Protein AF-G4CTZ4-F1 (afdb_monomer_lite)

Organism: NCBI:txid1030841

Foldseek 3Di:
DDDDLDCPVVVVVCVVCVVVDDPPDDDDDDDDDDPDPVVVQVVSQVRPPPDHCDVLLVVLVDPLNVVLQVVQVVVVVPDDLGAGECSDPCPCVPPPVDDPLRYQYPLNLLQLLCLPVVVPLVCNVDDSVVSCVVCVVVPSPPDDSVSSRVSSVLLSVLVVCVVVVVDPCVCVVVSSVVD

Structure (mmCIF, N/CA/C/O backbone):
data_AF-G4CTZ4-F1
#
_entry.id   AF-G4CTZ4-F1
#
loop_
_atom_site.group_PDB
_atom_site.id
_atom_site.type_symbol
_atom_site.label_atom_id
_atom_site.label_alt_id
_atom_site.label_comp_id
_atom_site.label_asym_id
_atom_site.label_entity_id
_atom_site.label_seq_id
_atom_site.pdbx_PDB_ins_code
_atom_site.Cartn_x
_atom_site.Cartn_y
_atom_site.Cartn_z
_atom_site.occupancy
_atom_site.B_iso_or_equiv
_atom_site.auth_seq_id
_atom_site.auth_comp_id
_atom_site.auth_asym_id
_atom_site.auth_atom_id
_atom_site.pdbx_PDB_model_num
ATOM 1 N N . ASP A 1 1 ? 0.014 11.185 18.336 1.00 48.50 1 ASP A N 1
ATOM 2 C CA . ASP A 1 1 ? -1.257 10.549 17.931 1.00 48.50 1 ASP A CA 1
ATOM 3 C C . ASP A 1 1 ? -1.607 9.393 18.850 1.00 48.50 1 ASP A C 1
ATOM 5 O O . ASP A 1 1 ? -0.735 8.592 19.164 1.00 48.50 1 ASP A O 1
ATOM 9 N N . PHE A 1 2 ? -2.858 9.322 19.307 1.00 57.50 2 PHE A N 1
ATOM 10 C CA . PHE A 1 2 ? -3.388 8.197 20.084 1.00 57.50 2 PHE A CA 1
ATOM 11 C C . PHE A 1 2 ? -4.080 7.197 19.146 1.00 57.50 2 PHE A C 1
ATOM 13 O O . PHE A 1 2 ? -4.634 7.584 18.118 1.00 57.50 2 PHE A O 1
ATOM 20 N N . GLN A 1 3 ? -4.052 5.906 19.481 1.00 57.38 3 GLN A N 1
ATOM 21 C CA . GLN A 1 3 ? -4.723 4.861 18.703 1.00 57.38 3 GLN A CA 1
ATOM 22 C C . GLN A 1 3 ? -5.776 4.156 19.558 1.00 57.38 3 GLN A C 1
ATOM 24 O O . GLN A 1 3 ? -5.472 3.637 20.631 1.00 57.38 3 GLN A O 1
ATOM 29 N N . ILE A 1 4 ? -7.015 4.109 19.062 1.00 63.94 4 ILE A N 1
ATOM 30 C CA . ILE A 1 4 ? -8.071 3.272 19.640 1.00 63.94 4 ILE A CA 1
ATOM 31 C C . ILE A 1 4 ? -7.885 1.865 19.080 1.00 63.94 4 ILE A C 1
ATOM 33 O O . ILE A 1 4 ? -8.202 1.590 17.927 1.00 63.94 4 ILE A O 1
ATOM 37 N N . VAL A 1 5 ? -7.329 0.985 19.903 1.00 60.00 5 VAL A N 1
ATOM 38 C CA . VAL A 1 5 ? -6.946 -0.374 19.503 1.00 60.00 5 VAL A CA 1
ATOM 39 C C . VAL A 1 5 ? -8.139 -1.330 19.475 1.00 60.00 5 VAL A C 1
ATOM 41 O O . VAL A 1 5 ? -8.201 -2.211 18.624 1.00 60.00 5 VAL A O 1
ATOM 44 N N . ASN A 1 6 ? -9.079 -1.164 20.402 1.00 67.56 6 ASN A N 1
ATOM 45 C CA . ASN A 1 6 ? -10.317 -1.929 20.489 1.00 67.56 6 ASN A CA 1
ATOM 46 C C . ASN A 1 6 ? -11.408 -0.999 21.046 1.00 67.56 6 ASN A C 1
ATOM 48 O O . ASN A 1 6 ? -11.125 -0.155 21.895 1.00 67.56 6 ASN A O 1
ATOM 52 N N . GLY A 1 7 ? -12.634 -1.129 20.539 1.00 72.31 7 GLY A N 1
ATOM 53 C CA . GLY A 1 7 ? -13.785 -0.344 20.979 1.00 72.31 7 GLY A CA 1
ATOM 54 C C . GLY A 1 7 ? -14.252 0.727 19.999 1.00 72.31 7 GLY A C 1
ATOM 55 O O . GLY A 1 7 ? -15.176 1.449 20.337 1.00 72.31 7 GLY A O 1
ATOM 56 N N . CYS A 1 8 ? -13.689 0.832 18.789 1.00 75.75 8 CYS A N 1
ATOM 57 C CA . CYS A 1 8 ? -14.132 1.831 17.805 1.00 75.75 8 CYS A CA 1
ATOM 58 C C . CYS A 1 8 ? -15.608 1.626 17.395 1.00 75.75 8 CYS A C 1
ATOM 60 O O . CYS A 1 8 ? -16.392 2.572 17.411 1.00 75.75 8 CYS A O 1
ATOM 62 N N . GLN A 1 9 ? -16.021 0.376 17.145 1.00 73.06 9 GLN A N 1
ATOM 63 C CA . GLN A 1 9 ? -17.424 0.031 16.873 1.00 73.06 9 GLN A CA 1
ATOM 64 C C . GLN A 1 9 ? -18.330 0.305 18.083 1.00 73.06 9 GLN A C 1
ATOM 66 O O . GLN A 1 9 ? -19.366 0.951 17.945 1.00 73.06 9 GLN A O 1
ATOM 71 N N . SER A 1 10 ? -17.924 -0.132 19.280 1.00 82.12 10 SER A N 1
ATOM 72 C CA . SER A 1 10 ? -18.692 0.102 20.508 1.00 82.12 10 SER A CA 1
ATOM 73 C C . SER A 1 10 ? -18.829 1.595 20.813 1.00 82.12 10 SER A C 1
ATOM 75 O O . SER A 1 10 ? -19.923 2.056 21.114 1.00 82.12 10 SER A O 1
ATOM 77 N N . ALA A 1 11 ? -17.752 2.371 20.673 1.00 83.81 11 ALA A N 1
ATOM 78 C CA . ALA A 1 11 ? -17.752 3.819 20.854 1.00 83.81 11 ALA A CA 1
ATOM 79 C C . ALA A 1 11 ? -18.670 4.516 19.843 1.00 83.81 11 ALA A C 1
ATOM 81 O O . ALA A 1 11 ? -19.407 5.421 20.222 1.00 83.81 11 ALA A O 1
ATOM 82 N N . HIS A 1 12 ? -18.682 4.062 18.586 1.00 83.00 12 HIS A N 1
ATOM 83 C CA . HIS A 1 12 ? -19.603 4.572 17.573 1.00 83.00 12 HIS A CA 1
ATOM 84 C C . HIS A 1 12 ? -21.072 4.325 17.957 1.00 83.00 12 HIS A C 1
ATOM 86 O O . HIS A 1 12 ? -21.890 5.243 17.894 1.00 83.00 12 HIS A O 1
ATOM 92 N N . ILE A 1 13 ? -21.406 3.113 18.416 1.00 84.81 13 ILE A N 1
ATOM 93 C CA . ILE A 1 13 ? -22.758 2.771 18.889 1.00 84.81 13 ILE A CA 1
ATOM 94 C C . ILE A 1 13 ? -23.134 3.601 20.124 1.00 84.81 13 ILE A C 1
ATOM 96 O O . ILE A 1 13 ? -24.234 4.151 20.164 1.00 84.81 13 ILE A O 1
ATOM 100 N N . PHE A 1 14 ? -22.239 3.729 21.109 1.00 86.44 14 PHE A N 1
ATOM 101 C CA . PHE A 1 14 ? -22.484 4.543 22.302 1.00 86.44 14 PHE A CA 1
ATOM 102 C C . PHE A 1 14 ? -22.732 6.005 21.941 1.00 86.44 14 PHE A C 1
ATOM 104 O O . PHE A 1 14 ? -23.692 6.599 22.419 1.00 86.44 14 PHE A O 1
ATOM 111 N N . PHE A 1 15 ? -21.923 6.570 21.045 1.00 87.06 15 PHE A N 1
ATOM 112 C CA . PHE A 1 15 ? -22.098 7.944 20.593 1.00 87.06 15 PHE A CA 1
ATOM 113 C C . PHE A 1 15 ? -23.444 8.154 19.889 1.00 87.06 15 PHE A C 1
ATOM 115 O O . PHE A 1 15 ? -24.138 9.128 20.171 1.00 87.06 15 PHE A O 1
ATOM 122 N N . LYS A 1 16 ? -23.848 7.218 19.019 1.00 90.69 16 LYS A N 1
ATOM 123 C CA . LYS A 1 16 ? -25.128 7.284 18.296 1.00 90.69 16 LYS A CA 1
ATOM 124 C C . LYS A 1 16 ? -26.346 7.214 19.225 1.00 90.69 16 LYS A C 1
ATOM 126 O O . LYS A 1 16 ? -27.390 7.755 18.886 1.00 90.69 16 LYS A O 1
ATOM 131 N N . ASN A 1 17 ? -26.214 6.558 20.376 1.00 90.19 17 ASN A N 1
ATOM 132 C CA . ASN A 1 17 ? -27.300 6.350 21.336 1.00 90.19 17 ASN A CA 1
ATOM 133 C C . ASN A 1 17 ? -27.139 7.185 22.614 1.00 90.19 17 ASN A C 1
ATOM 135 O O . ASN A 1 17 ? -27.829 6.927 23.594 1.00 90.19 17 ASN A O 1
ATOM 139 N N . LYS A 1 18 ? -26.246 8.182 22.624 1.00 87.69 18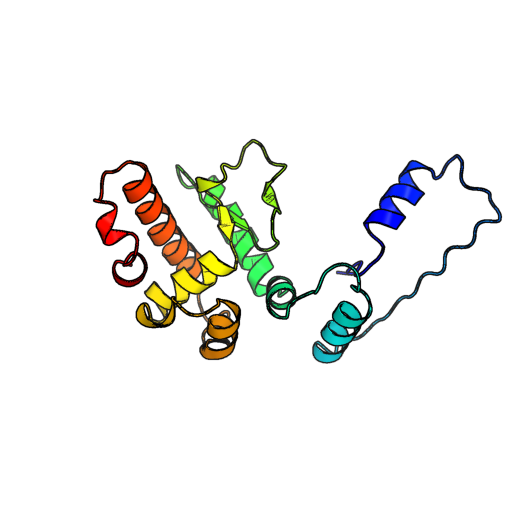 LYS A N 1
ATOM 140 C CA . LYS A 1 18 ? -25.893 8.961 23.823 1.00 87.69 18 LYS A CA 1
ATOM 141 C C . LYS A 1 18 ? -27.098 9.549 24.569 1.00 87.69 18 LYS A C 1
ATOM 143 O O . LYS A 1 18 ? -27.052 9.648 25.787 1.00 87.69 18 LYS A O 1
ATOM 148 N N . ASP A 1 19 ? -28.168 9.881 23.846 1.00 91.25 19 ASP A N 1
ATOM 149 C CA . ASP A 1 19 ? -29.359 10.538 24.392 1.00 91.25 19 ASP A CA 1
ATOM 150 C C . ASP A 1 19 ? -30.334 9.554 25.069 1.00 91.25 19 ASP A C 1
ATOM 152 O O . ASP A 1 19 ? -31.219 9.974 25.808 1.00 91.25 19 ASP A O 1
ATOM 156 N N . ILE A 1 20 ? -30.172 8.245 24.839 1.00 92.31 20 ILE A N 1
ATOM 157 C CA . ILE A 1 20 ? -31.003 7.180 25.434 1.00 92.31 20 ILE A CA 1
ATOM 158 C C . ILE A 1 20 ? -30.225 6.292 26.417 1.00 92.31 20 ILE A C 1
ATOM 160 O O . ILE A 1 20 ? -30.780 5.346 26.977 1.00 92.31 20 ILE A O 1
ATOM 164 N N . ILE A 1 21 ? -28.934 6.565 26.625 1.00 87.50 21 ILE A N 1
ATOM 165 C CA . ILE A 1 21 ? -28.112 5.843 27.597 1.00 87.50 21 ILE A CA 1
ATOM 166 C C . ILE A 1 21 ? -28.498 6.293 29.007 1.00 87.50 21 ILE A C 1
ATOM 168 O O . ILE A 1 21 ? -28.528 7.480 29.318 1.00 87.50 21 ILE A O 1
ATOM 172 N N . ASN A 1 22 ? -28.762 5.322 29.881 1.00 89.50 22 ASN A N 1
ATOM 173 C CA . ASN A 1 22 ? -29.053 5.574 31.289 1.00 89.50 22 ASN A CA 1
ATOM 174 C C . ASN A 1 22 ? -27.847 6.248 31.969 1.00 89.50 22 ASN A C 1
ATOM 176 O O . ASN A 1 22 ? -26.718 5.775 31.822 1.00 89.50 22 ASN A O 1
ATOM 180 N N . SER A 1 23 ? -28.092 7.296 32.758 1.00 85.44 23 SER A N 1
ATOM 181 C CA . SER A 1 23 ? -27.072 8.041 33.505 1.00 85.44 23 SER A CA 1
ATOM 182 C C . SER A 1 23 ? -26.257 7.186 34.484 1.00 85.44 23 SER A C 1
ATOM 184 O O . SER A 1 23 ? -25.124 7.539 34.790 1.00 85.44 23 SER A O 1
ATOM 186 N N . ASN A 1 24 ? -26.779 6.037 34.923 1.00 89.19 24 ASN A N 1
ATOM 187 C CA . ASN A 1 24 ? -26.063 5.085 35.781 1.00 89.19 24 ASN A CA 1
ATOM 188 C C . ASN A 1 24 ? -25.186 4.082 35.004 1.00 89.19 24 ASN A C 1
ATOM 190 O O . ASN A 1 24 ? -24.643 3.144 35.592 1.00 89.19 24 ASN A O 1
ATOM 194 N N . THR A 1 25 ? -25.053 4.232 33.684 1.00 86.81 25 THR A N 1
ATOM 195 C CA . THR A 1 25 ? -24.208 3.357 32.861 1.00 86.81 25 THR A CA 1
AT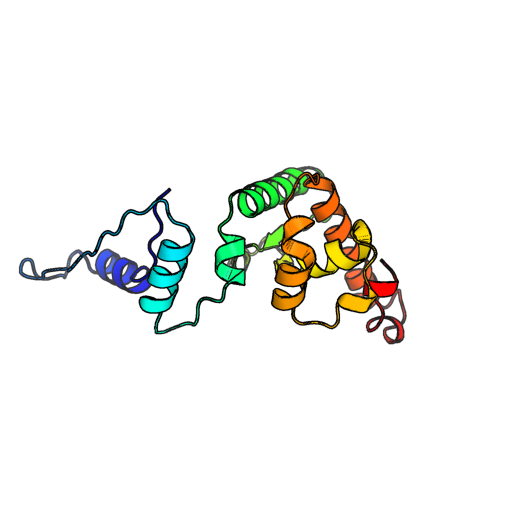OM 196 C C . THR A 1 25 ? -22.737 3.719 33.042 1.00 86.81 25 THR A C 1
ATOM 198 O O . THR A 1 25 ? -22.323 4.831 32.726 1.00 86.81 25 THR A O 1
ATOM 201 N N . ASN A 1 26 ? -21.923 2.758 33.483 1.00 86.50 26 ASN A N 1
ATOM 202 C CA . ASN A 1 26 ? -20.480 2.936 33.636 1.00 86.50 26 ASN A CA 1
ATOM 203 C C . ASN A 1 26 ? -19.722 2.295 32.469 1.00 86.50 26 ASN A C 1
ATOM 205 O O . ASN A 1 26 ? -19.968 1.140 32.117 1.00 86.50 26 ASN A O 1
ATOM 209 N N . ILE A 1 27 ? -18.763 3.027 31.899 1.00 83.06 27 ILE A N 1
ATOM 210 C CA . ILE A 1 27 ? -17.872 2.532 30.843 1.00 83.06 27 ILE A CA 1
ATOM 211 C C . ILE A 1 27 ? -16.474 2.361 31.429 1.00 83.06 27 ILE A C 1
ATOM 213 O O . ILE A 1 27 ? -15.886 3.304 31.954 1.00 83.06 27 ILE A O 1
ATOM 217 N N . ILE A 1 28 ? -15.915 1.159 31.304 1.00 85.12 28 ILE A N 1
ATOM 218 C CA . ILE A 1 28 ? -14.530 0.897 31.696 1.00 85.12 28 ILE A CA 1
ATOM 219 C C . ILE A 1 28 ? -13.620 1.289 30.533 1.00 85.12 28 ILE A C 1
ATOM 221 O O . ILE A 1 28 ? -13.605 0.629 29.493 1.00 85.12 28 ILE A O 1
ATOM 225 N N . VAL A 1 29 ? -12.835 2.349 30.724 1.00 84.31 29 VAL A N 1
ATOM 226 C CA . VAL A 1 29 ? -11.815 2.785 29.765 1.00 84.31 29 VAL A CA 1
ATOM 227 C C . VAL A 1 29 ? -10.441 2.365 30.275 1.00 84.31 29 VAL A C 1
ATOM 229 O O . VAL A 1 29 ? -10.043 2.721 31.382 1.00 84.31 29 VAL A O 1
ATOM 232 N N . LYS A 1 30 ? -9.697 1.609 29.460 1.00 83.12 30 LYS A N 1
ATOM 233 C CA . LYS A 1 30 ? -8.316 1.214 29.757 1.00 83.12 30 LYS A CA 1
ATOM 234 C C . LYS A 1 30 ? -7.356 2.001 28.874 1.00 83.12 30 LYS A C 1
ATOM 236 O O . LYS A 1 30 ? -7.305 1.768 27.669 1.00 83.12 30 LYS A O 1
ATOM 241 N N . ILE A 1 31 ? -6.588 2.902 29.479 1.00 83.38 31 ILE A N 1
ATOM 242 C CA . ILE A 1 31 ? -5.550 3.681 28.795 1.00 83.38 31 ILE A CA 1
ATOM 243 C C . ILE A 1 31 ? -4.203 3.026 29.081 1.00 83.38 31 ILE A C 1
ATOM 245 O O . ILE A 1 31 ? -3.891 2.712 30.229 1.00 83.38 31 ILE A O 1
ATOM 249 N N . ILE A 1 32 ? -3.423 2.780 28.032 1.00 81.19 32 ILE A N 1
ATOM 250 C CA . ILE A 1 32 ? -2.079 2.221 28.150 1.00 81.19 32 ILE A CA 1
ATOM 251 C C . ILE A 1 32 ? -1.134 3.119 27.364 1.00 81.19 32 ILE A C 1
ATOM 253 O O . ILE A 1 32 ? -1.283 3.263 26.152 1.00 81.19 32 ILE A O 1
ATOM 257 N N . GLU A 1 33 ? -0.158 3.697 28.054 1.00 82.31 33 GLU A N 1
ATOM 258 C CA . GLU A 1 33 ? 0.911 4.483 27.452 1.00 82.31 33 GLU A CA 1
ATOM 259 C C . GLU A 1 33 ? 2.205 3.670 27.457 1.00 82.31 33 GLU A C 1
ATOM 261 O O . GLU A 1 33 ? 2.601 3.084 28.467 1.00 82.31 33 GLU A O 1
ATOM 266 N N . THR A 1 34 ? 2.873 3.600 26.310 1.00 79.62 34 THR A N 1
ATOM 267 C CA . THR A 1 34 ? 4.206 3.012 26.226 1.00 79.62 34 THR A CA 1
ATOM 268 C C . THR A 1 34 ? 4.955 3.543 25.014 1.00 79.62 34 THR A C 1
ATOM 270 O O . THR A 1 34 ? 4.367 3.806 23.969 1.00 79.62 34 THR A O 1
ATOM 273 N N . THR A 1 35 ? 6.275 3.642 25.140 1.00 76.38 35 THR A N 1
ATOM 274 C CA . THR A 1 35 ? 7.195 3.971 24.044 1.00 76.38 35 THR A CA 1
ATOM 275 C C . THR A 1 35 ? 7.834 2.724 23.421 1.00 76.38 35 THR A C 1
ATOM 277 O O . THR A 1 35 ? 8.539 2.818 22.419 1.00 76.38 35 THR A O 1
ATOM 280 N N . LYS A 1 36 ? 7.604 1.530 23.992 1.00 77.19 36 LYS A N 1
ATOM 281 C CA . LYS A 1 36 ? 8.204 0.272 23.519 1.00 77.19 36 LYS A CA 1
ATOM 282 C C . LYS A 1 36 ? 7.330 -0.378 22.447 1.00 77.19 36 LYS A C 1
ATOM 284 O O . LYS A 1 36 ? 6.312 -0.989 22.770 1.00 77.19 36 LYS A O 1
ATOM 289 N N . GLN A 1 37 ? 7.785 -0.358 21.193 1.00 64.75 37 GLN A N 1
ATOM 290 C CA . GLN A 1 37 ? 7.054 -0.933 20.051 1.00 64.75 37 GLN A CA 1
ATOM 291 C C . GLN A 1 37 ? 6.663 -2.407 20.251 1.00 64.75 37 GLN A C 1
ATOM 293 O O . GLN A 1 37 ? 5.554 -2.822 19.924 1.00 64.75 37 GLN A O 1
ATOM 298 N N . SER A 1 38 ? 7.544 -3.208 20.851 1.00 71.69 38 SER A N 1
ATOM 299 C CA . SER A 1 38 ? 7.260 -4.619 21.131 1.00 71.69 38 SER A CA 1
ATOM 300 C C . SER A 1 38 ? 6.104 -4.812 22.120 1.00 71.69 38 SER A C 1
ATOM 302 O O . SER A 1 38 ? 5.351 -5.780 22.000 1.00 71.69 38 SER A O 1
ATOM 304 N N . LEU A 1 39 ? 5.929 -3.896 23.079 1.00 77.12 39 LEU A N 1
ATOM 305 C CA . LEU A 1 39 ? 4.818 -3.924 24.029 1.00 77.12 39 LEU A CA 1
ATOM 306 C C . LEU A 1 39 ? 3.514 -3.464 23.369 1.00 77.12 39 LEU A C 1
ATOM 308 O O . LEU A 1 39 ? 2.488 -4.108 23.575 1.00 77.12 39 LEU A O 1
ATOM 312 N N . ILE A 1 40 ? 3.570 -2.427 22.524 1.00 72.69 40 ILE A N 1
ATOM 313 C CA . ILE A 1 40 ? 2.436 -1.977 21.697 1.00 72.69 40 ILE A CA 1
ATOM 314 C C . ILE A 1 40 ? 1.885 -3.155 20.889 1.00 72.69 40 ILE A C 1
ATOM 316 O O . ILE A 1 40 ? 0.696 -3.465 20.975 1.00 72.69 40 ILE A O 1
ATOM 320 N N . ASN A 1 41 ? 2.762 -3.883 20.190 1.00 67.81 41 ASN A N 1
ATOM 321 C CA . ASN A 1 41 ? 2.360 -5.026 19.375 1.00 67.81 41 ASN A CA 1
ATOM 322 C C . ASN A 1 41 ? 1.694 -6.131 20.210 1.00 67.81 41 ASN A C 1
ATOM 324 O O . ASN A 1 41 ? 0.672 -6.686 19.804 1.00 67.81 41 ASN A O 1
ATOM 328 N N . LYS A 1 42 ? 2.224 -6.423 21.406 1.00 75.94 42 LYS A N 1
ATOM 329 C CA . LYS A 1 42 ? 1.622 -7.400 22.329 1.00 75.94 42 LYS A CA 1
ATOM 330 C C . LYS A 1 42 ? 0.242 -6.964 22.811 1.00 75.94 42 LYS A C 1
ATOM 332 O O . LYS A 1 42 ? -0.666 -7.788 22.832 1.00 75.94 42 LYS A O 1
ATOM 337 N N . ILE A 1 43 ? 0.075 -5.693 23.180 1.00 78.81 43 ILE A N 1
ATOM 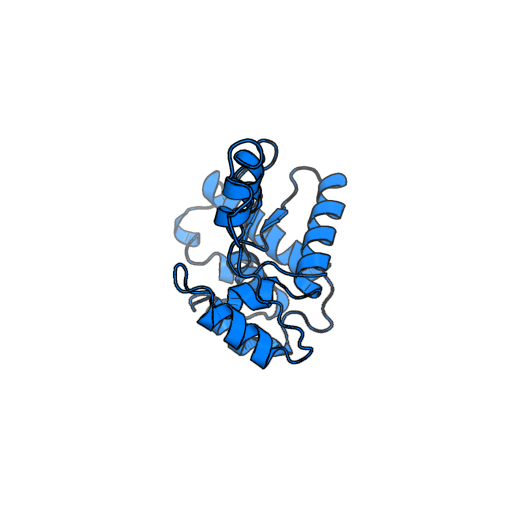338 C CA . ILE A 1 43 ? -1.209 -5.150 23.641 1.00 78.81 43 ILE A CA 1
ATOM 339 C C . ILE A 1 43 ? -2.246 -5.251 22.528 1.00 78.81 43 ILE A C 1
ATOM 341 O O . ILE A 1 43 ? -3.332 -5.775 22.760 1.00 78.81 43 ILE A O 1
ATOM 345 N N . ILE A 1 44 ? -1.910 -4.800 21.320 1.00 70.06 44 ILE A N 1
ATOM 346 C CA . ILE A 1 44 ? -2.819 -4.839 20.174 1.00 70.06 44 ILE A CA 1
ATOM 347 C C . ILE A 1 44 ? -3.213 -6.283 19.834 1.00 70.06 44 ILE A C 1
ATOM 349 O O . ILE A 1 44 ? -4.405 -6.555 19.708 1.00 70.06 44 ILE A O 1
ATOM 353 N N . LYS A 1 45 ? -2.263 -7.229 19.786 1.00 69.12 45 LYS A N 1
ATOM 354 C CA . LYS A 1 45 ? -2.571 -8.658 19.578 1.00 69.12 45 LYS A CA 1
ATOM 355 C C . LYS A 1 45 ? -3.449 -9.241 20.692 1.00 69.12 45 LYS A C 1
ATOM 357 O O . LYS A 1 45 ? -4.390 -9.972 20.409 1.00 69.12 45 LYS A O 1
ATOM 362 N N . ALA A 1 46 ? -3.172 -8.911 21.955 1.00 73.19 46 ALA A N 1
ATOM 363 C CA . ALA A 1 46 ? -3.929 -9.425 23.099 1.00 73.19 46 ALA A CA 1
ATOM 364 C C . ALA A 1 46 ? -5.355 -8.852 23.186 1.00 73.19 46 ALA A C 1
ATOM 366 O O . ALA A 1 46 ? -6.254 -9.504 23.722 1.00 73.19 46 ALA A O 1
ATOM 367 N N . THR A 1 47 ? -5.561 -7.630 22.689 1.00 74.50 47 THR A N 1
ATOM 368 C CA . THR A 1 47 ? -6.841 -6.917 22.786 1.00 74.50 47 THR A CA 1
ATOM 369 C C . THR A 1 47 ? -7.722 -7.096 21.554 1.00 74.50 47 THR A C 1
ATOM 371 O O . THR A 1 47 ? -8.938 -7.137 21.713 1.00 74.50 47 THR A O 1
ATOM 374 N N . ASN A 1 48 ? -7.169 -7.289 20.354 1.00 66.38 48 ASN A N 1
ATOM 375 C CA . ASN A 1 48 ? -7.934 -7.593 19.140 1.00 66.38 48 ASN A CA 1
ATOM 376 C C . ASN A 1 48 ? -8.200 -9.098 18.993 1.00 66.38 48 ASN A C 1
ATOM 378 O O . ASN A 1 48 ? -7.683 -9.761 18.101 1.00 66.38 48 ASN A O 1
ATOM 382 N N . LYS A 1 49 ? -9.040 -9.659 19.874 1.00 54.94 49 LYS A N 1
ATOM 383 C CA . LYS A 1 49 ? -9.429 -11.080 19.794 1.00 54.94 49 LYS A CA 1
ATOM 384 C C . LYS A 1 49 ? -10.325 -11.416 18.594 1.00 54.94 49 LYS A C 1
ATOM 386 O O . LYS A 1 49 ? -10.353 -12.567 18.181 1.00 54.94 49 LYS A O 1
ATOM 391 N N . GLN A 1 50 ? -11.074 -10.446 18.062 1.00 60.22 50 GLN A N 1
ATOM 392 C CA . GLN A 1 50 ? -12.032 -10.681 16.970 1.00 60.22 50 GLN A CA 1
ATOM 393 C C . GLN A 1 50 ? -11.371 -10.743 15.589 1.00 60.22 50 GLN A C 1
ATOM 395 O O . GLN A 1 50 ? -11.867 -11.444 14.716 1.00 60.22 50 GLN A O 1
ATOM 400 N N . THR A 1 51 ? -10.261 -10.028 15.385 1.00 56.38 51 THR A N 1
ATOM 401 C CA . THR A 1 51 ? -9.518 -10.044 14.118 1.00 56.38 51 THR A CA 1
ATOM 402 C C . THR A 1 51 ? -8.031 -10.102 14.429 1.00 56.38 51 THR A C 1
ATOM 404 O O . THR A 1 51 ? -7.512 -9.220 15.110 1.00 56.38 51 THR A O 1
ATOM 407 N N . LEU A 1 52 ? -7.344 -11.139 13.946 1.00 60.69 52 LEU A N 1
ATOM 408 C CA . LEU A 1 52 ? -5.900 -11.272 14.111 1.00 60.69 52 LEU A CA 1
ATOM 409 C C . LEU A 1 52 ? -5.204 -10.054 13.482 1.00 60.69 52 LEU A C 1
ATOM 411 O O . LEU A 1 52 ? -5.282 -9.851 12.273 1.00 60.69 52 LEU A O 1
ATOM 415 N N . VAL A 1 53 ? -4.510 -9.256 14.296 1.00 62.16 53 VAL A N 1
ATOM 416 C CA . VAL A 1 53 ? -3.663 -8.169 13.790 1.00 62.16 53 VAL A CA 1
ATOM 417 C C . VAL A 1 53 ? -2.285 -8.745 13.502 1.00 62.16 53 VAL A C 1
ATOM 419 O O . VAL A 1 53 ? -1.544 -9.124 14.416 1.00 62.16 53 VAL A O 1
ATOM 422 N N . THR A 1 54 ? -1.968 -8.860 12.220 1.00 67.75 54 THR A N 1
ATOM 423 C CA . THR A 1 54 ? -0.707 -9.429 11.750 1.00 67.75 54 THR A CA 1
ATOM 424 C C . THR A 1 54 ? 0.429 -8.404 11.892 1.00 67.75 54 THR A C 1
ATOM 426 O O . THR A 1 54 ? 0.168 -7.202 11.964 1.00 67.75 54 THR A O 1
ATOM 429 N N . ASP A 1 55 ? 1.694 -8.837 11.970 1.00 68.25 55 ASP A N 1
ATOM 430 C CA . ASP A 1 55 ? 2.837 -7.914 12.146 1.00 68.25 55 ASP A CA 1
ATOM 431 C C . ASP A 1 55 ? 2.944 -6.894 10.996 1.00 68.25 55 ASP A C 1
ATOM 433 O O . ASP A 1 55 ? 3.377 -5.759 11.186 1.00 68.25 55 ASP A O 1
ATOM 437 N N . GLU A 1 56 ? 2.443 -7.256 9.820 1.00 70.69 56 GLU A N 1
ATOM 438 C CA . GLU A 1 56 ? 2.334 -6.398 8.645 1.00 70.69 56 GLU A CA 1
ATOM 439 C C . GLU A 1 56 ? 1.320 -5.265 8.836 1.00 70.69 56 GLU A C 1
ATOM 441 O O . GLU A 1 56 ? 1.538 -4.149 8.364 1.00 70.69 56 GLU A O 1
ATOM 446 N N . ALA A 1 57 ? 0.221 -5.519 9.553 1.00 67.88 57 ALA A N 1
ATOM 447 C CA . ALA A 1 57 ? -0.743 -4.477 9.882 1.00 67.88 57 ALA A CA 1
ATOM 448 C C . ALA A 1 57 ? -0.119 -3.419 10.807 1.00 67.88 57 ALA A C 1
ATOM 450 O O . ALA A 1 57 ? -0.441 -2.240 10.675 1.00 67.88 57 ALA A O 1
ATOM 451 N N . PHE A 1 58 ? 0.818 -3.801 11.682 1.00 70.81 58 PHE A N 1
ATOM 452 C CA . PHE A 1 58 ? 1.588 -2.838 12.477 1.00 70.81 58 PHE A CA 1
ATOM 453 C C . PHE A 1 58 ? 2.612 -2.076 11.657 1.00 70.81 58 PHE A C 1
ATOM 455 O O . PHE A 1 58 ? 2.778 -0.883 11.887 1.00 70.81 58 PHE A O 1
ATOM 462 N N . GLU A 1 59 ? 3.276 -2.736 10.705 1.00 76.19 59 GLU A N 1
ATOM 463 C CA . GLU A 1 59 ? 4.203 -2.059 9.799 1.00 76.19 59 GLU A CA 1
ATOM 464 C C . GLU A 1 59 ? 3.492 -0.902 9.101 1.00 76.19 59 GLU A C 1
ATOM 466 O O . GLU A 1 59 ? 3.978 0.223 9.133 1.00 76.19 59 GLU A O 1
ATOM 471 N N . SER A 1 60 ? 2.265 -1.132 8.619 1.00 76.94 60 SER A N 1
ATOM 472 C CA . SER A 1 60 ? 1.441 -0.086 8.010 1.00 76.94 60 SER A CA 1
ATOM 473 C C . SER A 1 60 ? 1.224 1.141 8.905 1.00 76.94 60 SER A C 1
ATOM 475 O O . SER A 1 60 ? 0.896 2.203 8.392 1.00 76.94 60 SER A O 1
ATOM 477 N N . LEU A 1 61 ? 1.388 1.043 10.229 1.00 75.69 61 LEU A N 1
ATOM 478 C CA . LEU A 1 61 ? 1.224 2.157 11.168 1.00 75.69 61 LEU A CA 1
ATOM 479 C C . LEU A 1 61 ? 2.475 3.032 11.308 1.00 75.69 61 LEU A C 1
ATOM 481 O O . LEU A 1 61 ? 2.393 4.063 11.974 1.00 75.69 61 LEU A O 1
ATOM 485 N N . SER A 1 62 ? 3.605 2.652 10.709 1.00 83.00 62 SER A N 1
ATOM 486 C CA . SER A 1 62 ? 4.840 3.429 10.783 1.00 83.00 62 SER A CA 1
ATOM 487 C C . SER A 1 62 ? 4.707 4.788 10.081 1.00 83.00 62 SER A C 1
ATOM 489 O O . SER A 1 62 ? 3.940 4.950 9.125 1.00 83.00 62 SER A O 1
ATOM 491 N N . ASN A 1 63 ? 5.484 5.777 10.545 1.00 85.75 63 ASN A N 1
ATOM 492 C CA . ASN A 1 63 ? 5.511 7.118 9.945 1.00 85.75 63 ASN A CA 1
ATOM 493 C C . ASN A 1 63 ? 5.857 7.057 8.455 1.00 85.75 63 ASN A C 1
ATOM 495 O O . ASN A 1 63 ? 5.231 7.747 7.661 1.00 85.75 63 ASN A O 1
ATOM 499 N N . PHE A 1 64 ? 6.771 6.162 8.068 1.00 90.25 64 PHE A N 1
ATOM 500 C CA . PHE A 1 64 ? 7.156 5.974 6.674 1.00 90.25 64 PHE A CA 1
ATOM 501 C C . PHE A 1 64 ? 5.942 5.724 5.773 1.00 90.25 64 PHE A C 1
ATOM 503 O O . PHE A 1 64 ? 5.812 6.337 4.718 1.00 90.25 64 PHE A O 1
ATOM 510 N N . HIS A 1 65 ? 5.032 4.834 6.176 1.00 91.25 65 HIS A N 1
ATOM 511 C CA . HIS A 1 65 ? 3.879 4.511 5.346 1.00 91.25 65 HIS A CA 1
ATOM 512 C C . HIS A 1 65 ? 2.848 5.635 5.286 1.00 91.25 65 HIS A C 1
ATOM 514 O O . HIS A 1 65 ? 2.200 5.780 4.252 1.00 91.25 65 HIS A O 1
ATOM 520 N N . ARG A 1 66 ? 2.697 6.420 6.360 1.00 90.88 66 ARG A N 1
ATOM 521 C CA . ARG A 1 66 ? 1.871 7.635 6.344 1.00 90.88 66 ARG A CA 1
ATOM 522 C C . ARG A 1 66 ? 2.454 8.667 5.379 1.00 90.88 66 ARG A C 1
ATOM 524 O O . ARG A 1 66 ? 1.742 9.180 4.527 1.00 90.88 66 ARG A O 1
ATOM 531 N N . ASP A 1 67 ? 3.754 8.913 5.461 1.00 93.38 67 ASP A N 1
ATOM 532 C CA . ASP A 1 67 ? 4.424 9.893 4.607 1.00 93.38 67 ASP A CA 1
ATOM 533 C C . ASP A 1 67 ? 4.426 9.430 3.133 1.00 93.38 67 ASP A C 1
ATOM 535 O O . ASP A 1 67 ? 4.257 10.229 2.211 1.00 93.38 67 ASP A O 1
ATOM 539 N N . LEU A 1 68 ? 4.539 8.117 2.890 1.00 95.75 68 LEU A N 1
ATOM 540 C CA . LEU A 1 68 ? 4.394 7.530 1.557 1.00 95.75 68 LEU A CA 1
ATOM 541 C C . LEU A 1 68 ? 2.968 7.698 1.010 1.00 95.75 68 LEU A C 1
ATOM 543 O O . LEU A 1 68 ? 2.792 8.022 -0.161 1.00 95.75 68 LEU A O 1
ATOM 547 N N . GLU A 1 69 ? 1.947 7.491 1.837 1.00 95.94 69 GLU A N 1
ATOM 548 C CA . GLU A 1 69 ? 0.546 7.726 1.475 1.00 95.94 69 GLU A CA 1
ATOM 549 C C . GLU A 1 69 ? 0.310 9.191 1.072 1.00 95.94 69 GLU A C 1
ATOM 551 O O . GLU A 1 69 ? -0.254 9.464 0.007 1.00 95.94 69 GLU A O 1
ATOM 556 N N . GLU A 1 70 ? 0.822 10.137 1.861 1.00 95.62 70 GLU A N 1
ATOM 557 C CA . GLU A 1 70 ? 0.771 11.567 1.543 1.00 95.62 70 GLU A CA 1
ATOM 558 C C . GLU A 1 70 ? 1.508 11.893 0.239 1.00 95.62 70 GLU A C 1
ATOM 560 O O . GLU A 1 70 ? 1.007 12.669 -0.579 1.00 95.62 70 GLU A O 1
ATOM 565 N N . TYR A 1 71 ? 2.657 11.257 -0.014 1.00 96.81 71 TYR A N 1
ATOM 566 C CA . TYR A 1 71 ? 3.389 11.404 -1.271 1.00 96.81 71 TYR A CA 1
ATOM 567 C C . TYR A 1 71 ? 2.546 10.973 -2.482 1.00 96.81 71 TYR A C 1
ATOM 569 O O . TYR A 1 71 ? 2.492 11.686 -3.490 1.00 96.81 71 TYR A O 1
ATOM 577 N N . TYR A 1 72 ? 1.850 9.834 -2.390 1.00 97.56 72 TYR A N 1
ATOM 578 C CA . TYR A 1 72 ? 0.939 9.365 -3.440 1.00 97.56 72 TYR A CA 1
ATOM 579 C C . TYR A 1 72 ? -0.197 10.360 -3.684 1.00 97.56 72 TYR A C 1
ATOM 581 O O . TYR A 1 72 ? -0.479 10.703 -4.835 1.00 97.56 72 TYR A O 1
ATOM 589 N N . TYR A 1 73 ? -0.809 10.864 -2.613 1.00 96.31 73 TYR A N 1
ATOM 590 C CA . TYR A 1 73 ? -1.874 11.858 -2.702 1.00 96.31 73 TYR A CA 1
ATOM 591 C C . TYR A 1 73 ? -1.391 13.193 -3.293 1.00 96.31 73 TYR A C 1
ATOM 593 O O . TYR A 1 73 ? -2.083 13.824 -4.088 1.00 96.31 73 TYR A O 1
ATOM 601 N N . ALA A 1 74 ? -0.173 13.632 -2.974 1.00 96.94 74 ALA A N 1
ATOM 602 C CA . ALA A 1 74 ? 0.409 14.821 -3.589 1.00 96.94 74 ALA A CA 1
ATOM 603 C C . ALA A 1 74 ? 0.635 14.624 -5.100 1.00 96.94 74 ALA A C 1
ATOM 605 O O . ALA A 1 74 ? 0.297 15.499 -5.902 1.00 96.94 74 ALA A O 1
ATOM 606 N N . LYS A 1 75 ? 1.147 13.455 -5.512 1.00 96.25 75 LYS A N 1
ATOM 607 C CA . LYS A 1 75 ? 1.319 13.093 -6.930 1.00 96.25 75 LYS A CA 1
ATOM 608 C C . LYS A 1 75 ? -0.007 12.962 -7.672 1.00 96.25 75 LYS A C 1
ATOM 610 O O . LYS A 1 75 ? -0.060 13.261 -8.865 1.00 96.25 75 LYS A O 1
ATOM 615 N N . SER A 1 76 ? -1.087 12.567 -6.996 1.00 95.44 76 SER A N 1
ATOM 616 C CA . SER A 1 76 ? -2.383 12.399 -7.656 1.00 95.44 76 SER A CA 1
ATOM 617 C C . SER A 1 76 ? -2.960 13.700 -8.209 1.00 95.44 76 SER A C 1
ATOM 619 O O . SER A 1 76 ? -3.771 13.664 -9.129 1.00 95.44 76 SER A O 1
ATOM 621 N N . LYS A 1 77 ? -2.511 14.847 -7.688 1.00 95.12 77 LYS A N 1
ATOM 622 C CA . LYS A 1 77 ? -2.925 16.183 -8.133 1.00 95.12 77 LYS A CA 1
ATOM 623 C C . LYS A 1 77 ? -2.223 16.653 -9.410 1.00 95.12 77 LYS A C 1
ATOM 625 O O . LYS A 1 77 ? -2.667 17.626 -10.007 1.00 95.12 77 LYS A O 1
ATOM 630 N N . THR A 1 78 ? -1.127 16.007 -9.817 1.00 93.75 78 THR A N 1
ATOM 631 C CA . THR A 1 78 ? -0.267 16.482 -10.918 1.00 93.75 78 THR A CA 1
ATOM 632 C C . THR A 1 78 ? -0.206 15.540 -12.118 1.00 93.75 78 THR A C 1
ATOM 634 O O . THR A 1 78 ? 0.306 15.929 -13.164 1.00 93.75 78 THR A O 1
ATOM 637 N N . ILE A 1 79 ? -0.724 14.312 -12.002 1.00 92.06 79 ILE A N 1
ATOM 638 C CA . ILE A 1 79 ? -0.584 13.271 -13.028 1.00 92.06 79 ILE A CA 1
ATOM 639 C C . ILE A 1 79 ? -1.956 12.815 -13.526 1.00 92.06 79 ILE A C 1
ATOM 641 O O . ILE A 1 79 ? -2.858 12.507 -12.748 1.00 92.06 79 ILE A O 1
ATOM 645 N N . THR A 1 80 ? -2.094 12.688 -14.845 1.00 88.12 80 THR A N 1
ATOM 646 C CA . THR A 1 80 ? -3.265 12.083 -15.485 1.00 88.12 80 THR A CA 1
ATOM 647 C C . THR A 1 80 ? -3.277 10.572 -15.210 1.00 88.12 80 THR A C 1
ATOM 649 O O . THR A 1 80 ? -2.298 9.881 -15.491 1.00 88.12 80 THR A O 1
ATOM 652 N N . ASN A 1 81 ? -4.384 10.042 -14.673 1.00 93.31 81 ASN A N 1
ATOM 653 C CA . ASN A 1 81 ? -4.532 8.647 -14.212 1.00 93.31 81 ASN A CA 1
ATOM 654 C C . ASN A 1 81 ? -3.645 8.281 -12.996 1.00 93.31 81 ASN A C 1
ATOM 656 O O . ASN A 1 81 ? -2.746 7.443 -13.106 1.00 93.31 81 ASN A O 1
ATOM 660 N N . PRO A 1 82 ? -3.869 8.884 -11.821 1.00 96.56 82 PRO A N 1
ATOM 661 C CA . PRO A 1 82 ? -3.041 8.633 -10.647 1.00 96.56 82 PRO A CA 1
ATOM 662 C C . PRO A 1 82 ? -3.277 7.249 -10.027 1.00 96.56 82 PRO A C 1
ATOM 664 O O . PRO A 1 82 ? -4.266 6.577 -10.328 1.00 96.56 82 PRO A O 1
ATOM 667 N N . ILE A 1 83 ? -2.357 6.845 -9.153 1.00 97.94 83 ILE A N 1
ATOM 668 C CA . ILE A 1 83 ? -2.476 5.677 -8.272 1.00 97.94 83 ILE A CA 1
ATOM 669 C C . ILE A 1 83 ? -2.504 6.140 -6.815 1.00 97.94 83 ILE A C 1
ATOM 671 O O . ILE A 1 83 ? -1.948 7.192 -6.498 1.00 97.94 83 ILE A O 1
ATOM 675 N N . PHE A 1 84 ? -3.117 5.346 -5.941 1.00 97.94 84 PHE A N 1
ATOM 676 C CA . PHE A 1 84 ? -3.303 5.654 -4.523 1.00 97.94 84 PHE A CA 1
ATOM 677 C C . PHE A 1 84 ? -2.768 4.512 -3.668 1.00 97.94 84 PHE A C 1
ATOM 679 O O . PHE A 1 84 ? -3.007 3.345 -3.977 1.00 97.94 84 PHE A O 1
ATOM 686 N N . TYR A 1 85 ? -2.031 4.844 -2.611 1.00 97.31 85 TYR A N 1
ATOM 687 C CA . TYR A 1 85 ? -1.441 3.848 -1.728 1.00 97.31 85 TYR A CA 1
ATOM 688 C C . TYR A 1 85 ? -2.406 3.502 -0.592 1.00 97.31 85 TYR A C 1
ATOM 690 O O . TYR A 1 85 ? -2.642 4.301 0.308 1.00 97.31 85 TYR A O 1
ATOM 698 N N . GLU A 1 86 ? -2.964 2.295 -0.633 1.00 94.19 86 GLU A N 1
ATOM 699 C CA . GLU A 1 86 ? -3.800 1.749 0.429 1.00 94.19 86 GLU A CA 1
ATOM 700 C C . GLU A 1 86 ? -2.915 1.123 1.508 1.00 94.19 86 GLU A C 1
ATOM 702 O O . GLU A 1 86 ? -2.522 -0.048 1.454 1.00 94.19 86 GLU A O 1
ATOM 707 N N . ARG A 1 87 ? -2.605 1.944 2.510 1.00 89.25 87 ARG A N 1
ATOM 708 C CA . ARG A 1 87 ? -1.837 1.539 3.685 1.00 89.25 87 ARG A CA 1
ATOM 709 C C . ARG A 1 87 ? -2.622 0.587 4.588 1.00 89.25 87 ARG A C 1
ATOM 711 O O . ARG A 1 87 ? -2.046 -0.357 5.121 1.00 89.25 87 ARG A O 1
ATOM 718 N N . ARG A 1 88 ? -3.928 0.819 4.753 1.00 84.69 88 ARG A N 1
ATOM 719 C CA . ARG A 1 88 ? -4.846 -0.026 5.534 1.00 84.69 88 ARG A CA 1
ATOM 720 C C . ARG A 1 88 ? -5.858 -0.673 4.606 1.00 84.69 88 ARG A C 1
ATOM 722 O O . ARG A 1 88 ? -6.418 0.013 3.767 1.00 84.69 88 ARG A O 1
ATOM 729 N N . SER A 1 89 ? -6.118 -1.966 4.775 1.00 84.38 89 SER A N 1
ATOM 730 C CA . SER A 1 89 ? -7.072 -2.674 3.915 1.00 84.38 89 SER A CA 1
ATOM 731 C C . SER A 1 89 ? -8.418 -1.944 3.859 1.00 84.38 89 SER A C 1
ATOM 733 O O . SER A 1 89 ? -8.954 -1.593 4.912 1.00 84.38 89 SER A O 1
ATOM 735 N N . LYS A 1 90 ? -8.943 -1.752 2.641 1.00 84.69 90 LYS A N 1
ATOM 736 C CA . LYS A 1 90 ? -10.244 -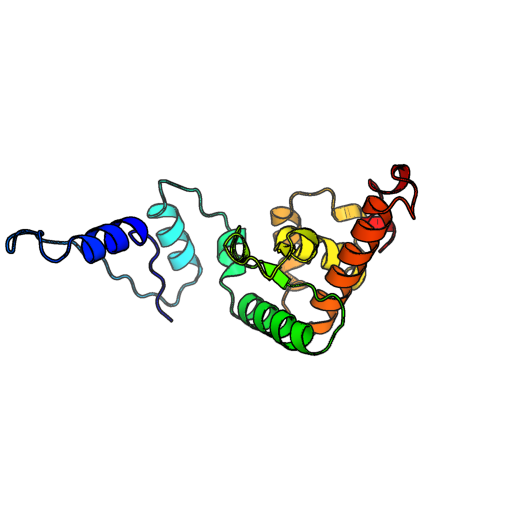1.119 2.362 1.00 84.69 90 LYS A CA 1
ATOM 737 C C . LYS A 1 90 ? -10.337 0.360 2.723 1.00 84.69 90 LYS A C 1
ATOM 739 O O . LYS A 1 90 ? -11.430 0.892 2.897 1.00 84.69 90 LYS A O 1
ATOM 744 N N . GLN A 1 91 ? -9.208 1.052 2.844 1.00 85.62 91 GLN A N 1
ATOM 745 C CA . GLN A 1 91 ? -9.199 2.468 3.213 1.00 85.62 91 GLN A CA 1
ATOM 746 C C . GLN A 1 91 ? -9.943 3.353 2.201 1.00 85.62 91 GLN A C 1
ATOM 748 O O . GLN A 1 91 ? -10.435 4.417 2.571 1.00 85.62 91 GLN A O 1
ATOM 753 N N . TYR A 1 92 ? -10.021 2.926 0.939 1.00 91.31 92 TYR A N 1
ATOM 754 C CA . TYR A 1 92 ? -10.675 3.679 -0.131 1.00 91.31 92 TYR A CA 1
ATOM 755 C C . TYR A 1 92 ? -12.003 3.067 -0.609 1.00 91.31 92 TYR A C 1
ATOM 757 O O . TYR A 1 92 ? -12.561 3.587 -1.571 1.00 91.31 92 TYR A O 1
ATOM 765 N N . ASP A 1 93 ? -12.526 2.013 0.034 1.00 85.38 93 ASP A N 1
ATOM 766 C CA . ASP A 1 93 ? -13.740 1.302 -0.425 1.00 85.38 93 ASP A CA 1
ATOM 767 C C . ASP A 1 93 ? -14.965 2.230 -0.539 1.00 85.38 93 ASP A C 1
ATOM 769 O O . ASP A 1 93 ? -15.758 2.096 -1.470 1.00 85.38 93 ASP A O 1
ATOM 773 N N . ASP A 1 94 ? -15.087 3.207 0.364 1.00 84.50 94 ASP A N 1
ATOM 774 C CA . ASP A 1 94 ? -16.209 4.154 0.402 1.00 84.50 94 ASP A CA 1
ATOM 775 C C . ASP A 1 94 ? -15.977 5.422 -0.447 1.00 84.50 94 ASP A C 1
ATOM 777 O O . ASP A 1 94 ? -16.794 6.345 -0.419 1.00 84.50 94 ASP A O 1
ATOM 781 N N . ASN A 1 95 ? -14.865 5.514 -1.190 1.00 89.00 95 ASN A N 1
ATOM 782 C CA . ASN A 1 95 ? -14.547 6.685 -2.008 1.00 89.00 95 ASN A CA 1
ATOM 783 C C . ASN A 1 95 ? -14.907 6.450 -3.492 1.00 89.00 95 ASN A C 1
ATOM 785 O O . ASN A 1 95 ? -14.157 5.770 -4.198 1.00 89.00 95 ASN A O 1
ATOM 789 N N . PRO A 1 96 ? -15.998 7.050 -4.010 1.00 87.50 96 PRO A N 1
ATOM 790 C CA . PRO A 1 96 ? -16.446 6.819 -5.384 1.00 87.50 96 PRO A CA 1
ATOM 791 C C . PRO A 1 96 ? -15.510 7.415 -6.449 1.00 87.50 96 PRO A C 1
ATOM 793 O O . PRO A 1 96 ? -15.551 6.986 -7.604 1.00 87.50 96 PRO A O 1
ATOM 796 N N . ASP A 1 97 ? -14.651 8.369 -6.081 1.00 92.12 97 ASP A N 1
ATOM 797 C CA . ASP A 1 97 ? -13.731 9.033 -7.010 1.00 92.12 97 ASP A CA 1
ATOM 798 C C . ASP A 1 97 ? -12.464 8.203 -7.281 1.00 92.12 97 ASP A C 1
ATOM 800 O O . ASP A 1 97 ? -11.739 8.455 -8.249 1.00 92.12 97 ASP A O 1
ATOM 804 N N . ILE A 1 98 ? -12.190 7.188 -6.452 1.00 94.25 98 ILE A N 1
ATOM 805 C CA . ILE A 1 98 ? -11.007 6.332 -6.558 1.00 94.25 98 ILE A CA 1
ATOM 806 C C . ILE A 1 98 ? -11.412 4.957 -7.084 1.00 94.25 98 ILE A C 1
ATOM 808 O O . ILE A 1 98 ? -12.078 4.167 -6.421 1.00 94.25 98 ILE A O 1
ATOM 812 N N . LYS A 1 99 ? -10.950 4.613 -8.289 1.00 94.56 99 LYS A N 1
ATOM 813 C CA . LYS A 1 99 ? -11.226 3.291 -8.864 1.00 94.56 99 LYS A CA 1
ATOM 814 C C . LYS A 1 99 ? -10.352 2.235 -8.196 1.00 94.56 99 LYS A C 1
ATOM 816 O O . LYS A 1 99 ? -9.147 2.435 -8.051 1.00 94.56 99 LYS A O 1
ATOM 821 N N . ALA A 1 100 ? -10.898 1.037 -7.982 1.00 93.88 100 ALA A N 1
ATOM 822 C CA . ALA A 1 100 ? -10.141 -0.121 -7.488 1.00 93.88 100 ALA A CA 1
ATOM 823 C C . ALA A 1 100 ? -8.865 -0.411 -8.303 1.00 93.88 100 ALA A C 1
ATOM 825 O O . ALA A 1 100 ? -7.849 -0.850 -7.777 1.00 93.88 100 ALA A O 1
ATOM 826 N N . THR A 1 101 ? -8.877 -0.110 -9.604 1.00 95.38 101 THR A N 1
ATOM 827 C CA . THR A 1 101 ? -7.718 -0.297 -10.487 1.00 95.38 101 THR A CA 1
ATOM 828 C C . THR A 1 101 ? -6.585 0.704 -10.265 1.00 95.38 101 THR A C 1
ATOM 830 O O . THR A 1 101 ? -5.537 0.547 -10.883 1.00 95.38 101 THR A O 1
ATOM 833 N N . GLN A 1 102 ? -6.803 1.758 -9.481 1.00 96.50 102 GLN A N 1
ATOM 834 C CA . GLN A 1 102 ? -5.809 2.769 -9.113 1.00 96.50 102 GLN A CA 1
ATOM 835 C C . GLN A 1 102 ? -5.209 2.499 -7.729 1.00 96.50 102 GLN A C 1
ATOM 837 O O . GLN A 1 102 ? -4.209 3.118 -7.373 1.00 96.50 102 GLN A O 1
ATOM 842 N N . ILE A 1 103 ? -5.800 1.584 -6.961 1.00 97.56 103 ILE A N 1
ATOM 843 C CA . ILE A 1 103 ? -5.378 1.275 -5.601 1.00 97.56 103 ILE A CA 1
ATOM 844 C C . ILE A 1 103 ? -4.160 0.346 -5.630 1.00 97.56 103 ILE A C 1
ATOM 846 O O . ILE A 1 103 ? -4.136 -0.669 -6.327 1.00 97.56 103 ILE A O 1
ATOM 850 N N . VAL A 1 104 ? -3.149 0.699 -4.843 1.00 97.62 104 VAL A N 1
ATOM 851 C CA . VAL A 1 104 ? -1.944 -0.088 -4.587 1.00 97.62 104 VAL A CA 1
ATOM 852 C C . VAL A 1 104 ? -1.968 -0.504 -3.125 1.00 97.62 104 VAL A C 1
ATOM 854 O O . VAL A 1 104 ? -1.812 0.333 -2.244 1.00 97.62 104 VAL A O 1
ATOM 857 N N . THR A 1 105 ? -2.149 -1.793 -2.859 1.00 95.19 105 THR A N 1
ATOM 858 C CA . THR A 1 105 ? -2.139 -2.332 -1.490 1.00 95.19 105 THR A CA 1
ATOM 859 C C . THR A 1 105 ? -0.721 -2.378 -0.915 1.00 95.19 105 THR A C 1
ATOM 861 O O . THR A 1 105 ? 0.255 -2.410 -1.668 1.00 95.19 105 THR A O 1
ATOM 864 N N . LEU A 1 106 ? -0.587 -2.484 0.412 1.00 92.69 106 LEU A N 1
ATOM 865 C CA . LEU A 1 106 ? 0.699 -2.750 1.083 1.00 92.69 106 LEU A CA 1
ATOM 866 C C . LEU A 1 106 ? 1.461 -3.936 0.460 1.00 92.69 106 LEU A C 1
ATOM 868 O O . LEU A 1 106 ? 2.655 -3.833 0.179 1.00 92.69 106 LEU A O 1
ATOM 872 N N . ALA A 1 107 ? 0.769 -5.046 0.189 1.00 92.75 107 ALA A N 1
ATOM 873 C CA . ALA A 1 107 ? 1.375 -6.215 -0.445 1.00 92.75 107 ALA A CA 1
ATOM 874 C C . ALA A 1 107 ? 1.883 -5.898 -1.863 1.00 92.75 107 ALA A C 1
ATOM 876 O O . ALA A 1 107 ? 3.020 -6.234 -2.196 1.00 92.75 107 ALA A O 1
ATOM 877 N N . GLY A 1 108 ? 1.073 -5.206 -2.674 1.00 95.38 108 GLY A N 1
ATOM 878 C CA . GLY A 1 108 ? 1.462 -4.776 -4.018 1.00 95.38 108 GLY A CA 1
ATOM 879 C C . GLY A 1 108 ? 2.655 -3.819 -4.004 1.00 95.38 108 GLY A C 1
ATOM 880 O O . GLY A 1 108 ? 3.576 -3.983 -4.798 1.00 95.38 108 GLY A O 1
ATOM 881 N N . GLN A 1 109 ? 2.685 -2.880 -3.055 1.00 96.00 109 GLN A N 1
ATOM 882 C CA . GLN A 1 109 ? 3.785 -1.937 -2.859 1.00 96.00 109 GLN A CA 1
ATOM 883 C C . GLN A 1 109 ? 5.104 -2.651 -2.537 1.00 96.00 109 GLN A C 1
ATOM 885 O O . GLN A 1 109 ? 6.136 -2.324 -3.129 1.00 96.00 109 GLN A O 1
ATOM 890 N N . ILE A 1 110 ? 5.076 -3.615 -1.610 1.00 94.62 110 ILE A N 1
ATOM 891 C CA . ILE A 1 110 ? 6.260 -4.391 -1.222 1.00 94.62 110 ILE A CA 1
ATOM 892 C C . ILE A 1 110 ? 6.735 -5.242 -2.399 1.00 94.62 110 ILE A C 1
ATOM 894 O O . ILE A 1 110 ? 7.908 -5.189 -2.752 1.00 94.62 110 ILE A O 1
ATOM 898 N N . GLN A 1 111 ? 5.837 -5.996 -3.039 1.00 95.94 111 GLN A N 1
ATOM 899 C CA . GLN A 1 111 ? 6.203 -6.863 -4.161 1.00 95.94 111 GLN A CA 1
ATOM 900 C C . GLN A 1 111 ? 6.766 -6.070 -5.342 1.00 95.94 111 GLN A C 1
ATOM 902 O O . GLN A 1 111 ? 7.768 -6.487 -5.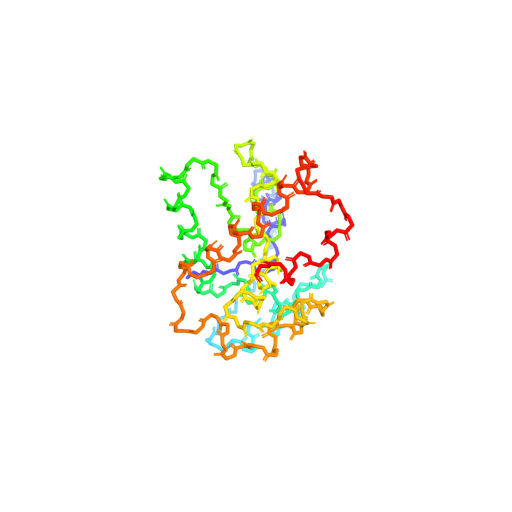920 1.00 95.94 111 GLN A O 1
ATOM 907 N N . ALA A 1 112 ? 6.160 -4.924 -5.674 1.00 97.06 112 ALA A N 1
ATOM 908 C CA . ALA A 1 112 ? 6.657 -4.044 -6.722 1.00 97.06 112 ALA A CA 1
ATOM 909 C C . ALA A 1 112 ? 8.073 -3.562 -6.399 1.00 97.06 112 ALA A C 1
ATOM 911 O O . ALA A 1 112 ? 8.971 -3.766 -7.201 1.00 97.06 112 ALA A O 1
ATOM 912 N N . TYR A 1 113 ? 8.295 -3.006 -5.204 1.00 96.75 113 TYR A N 1
ATOM 913 C CA . TYR A 1 113 ? 9.607 -2.491 -4.805 1.00 96.75 113 TYR A CA 1
ATOM 914 C C . TYR A 1 113 ? 10.691 -3.579 -4.751 1.00 96.75 113 TYR A C 1
ATOM 916 O O . TYR A 1 113 ? 11.826 -3.363 -5.175 1.00 96.75 113 TYR A O 1
ATOM 924 N N . VAL A 1 114 ? 10.348 -4.766 -4.242 1.00 96.31 114 VAL A N 1
ATOM 925 C CA . VAL A 1 114 ? 11.261 -5.916 -4.194 1.00 96.31 114 VAL A CA 1
ATOM 926 C C . VAL A 1 114 ? 11.651 -6.364 -5.606 1.00 96.31 114 VAL A C 1
ATOM 928 O O . VAL A 1 114 ? 12.816 -6.684 -5.840 1.00 96.31 114 VAL A O 1
ATOM 931 N N . ALA A 1 115 ? 10.707 -6.378 -6.549 1.00 97.38 115 ALA A N 1
ATOM 932 C CA . ALA A 1 115 ? 10.984 -6.749 -7.934 1.00 97.38 115 ALA A CA 1
ATOM 933 C C . ALA A 1 115 ? 11.891 -5.727 -8.631 1.00 97.38 115 ALA A C 1
ATOM 935 O O . ALA A 1 115 ? 12.927 -6.112 -9.165 1.00 97.38 115 ALA A O 1
ATOM 936 N N . THR A 1 116 ? 11.537 -4.444 -8.559 1.00 96.31 116 THR A N 1
ATOM 937 C CA . THR A 1 116 ? 12.153 -3.375 -9.356 1.00 96.31 116 THR A CA 1
ATOM 938 C C . THR A 1 116 ? 13.435 -2.822 -8.728 1.00 96.31 116 THR A C 1
ATOM 940 O O . THR A 1 116 ? 14.473 -2.751 -9.376 1.00 96.31 116 THR A O 1
ATOM 943 N N . VAL A 1 117 ? 13.388 -2.419 -7.454 1.00 95.81 117 VAL A N 1
ATOM 944 C CA . VAL A 1 117 ? 14.475 -1.674 -6.794 1.00 95.81 117 VAL A CA 1
ATOM 945 C C . VAL A 1 117 ? 15.459 -2.619 -6.133 1.00 95.81 117 VAL A C 1
ATOM 947 O O . VAL A 1 117 ? 16.667 -2.416 -6.220 1.00 95.81 117 VAL A O 1
ATOM 950 N N . LEU A 1 118 ? 14.958 -3.671 -5.480 1.00 95.00 118 LEU A N 1
ATOM 951 C CA . LEU A 1 118 ? 15.832 -4.686 -4.888 1.00 95.00 118 LEU A CA 1
ATOM 952 C C . LEU A 1 118 ? 16.301 -5.728 -5.911 1.00 95.00 118 LEU A C 1
ATOM 954 O O . LEU A 1 118 ? 17.140 -6.556 -5.558 1.00 95.00 118 LEU A O 1
ATOM 958 N N . ALA A 1 119 ? 15.785 -5.688 -7.147 1.00 95.50 119 ALA A N 1
ATOM 959 C CA . ALA A 1 119 ? 16.099 -6.624 -8.226 1.00 95.50 119 ALA A CA 1
ATOM 960 C C . ALA A 1 119 ? 15.895 -8.100 -7.826 1.00 95.50 119 ALA A C 1
ATOM 962 O O . ALA A 1 119 ? 16.661 -8.991 -8.200 1.00 95.50 119 ALA A O 1
ATOM 963 N N . GLN A 1 120 ? 14.844 -8.378 -7.047 1.00 96.12 120 GLN A N 1
ATOM 964 C CA . GLN A 1 120 ? 14.495 -9.718 -6.565 1.00 96.12 120 GLN A CA 1
ATOM 965 C C . GLN A 1 120 ? 13.123 -10.191 -7.077 1.00 96.12 120 GLN A C 1
ATOM 967 O O . GLN A 1 120 ? 12.278 -10.633 -6.289 1.00 96.12 120 GLN A O 1
ATOM 972 N N . PRO A 1 121 ? 12.868 -10.183 -8.398 1.00 95.81 121 PRO A N 1
ATOM 973 C CA . PRO A 1 121 ? 11.573 -10.593 -8.937 1.00 95.81 121 PRO A CA 1
ATOM 974 C C . PRO A 1 121 ? 11.261 -12.067 -8.641 1.00 95.81 121 PRO A C 1
ATOM 976 O O . PRO A 1 121 ? 10.104 -12.440 -8.450 1.00 95.81 121 PRO A O 1
ATOM 979 N N . HIS A 1 122 ? 12.296 -12.904 -8.518 1.00 93.75 122 HIS A N 1
ATOM 980 C CA . HIS A 1 122 ? 12.177 -14.313 -8.147 1.00 93.75 122 HIS A CA 1
ATOM 981 C C . HIS A 1 122 ? 11.610 -14.520 -6.737 1.00 93.75 122 HIS A C 1
ATOM 983 O O . HIS A 1 122 ? 10.978 -15.543 -6.503 1.00 93.75 122 HIS A O 1
ATOM 989 N N . SER A 1 123 ? 11.771 -13.569 -5.812 1.00 92.19 123 SER A N 1
ATOM 990 C CA . SER A 1 123 ? 11.278 -13.685 -4.432 1.00 92.19 123 SER A CA 1
ATOM 991 C C . SER A 1 123 ? 9.777 -13.403 -4.305 1.00 92.19 123 SER A C 1
ATOM 993 O O . SER A 1 123 ? 9.159 -13.814 -3.328 1.00 92.19 123 SER A O 1
ATOM 995 N N . THR A 1 124 ? 9.163 -12.744 -5.292 1.00 90.00 124 THR A N 1
ATOM 996 C CA . THR A 1 124 ? 7.793 -12.194 -5.202 1.00 90.00 124 THR A CA 1
ATOM 997 C C . THR A 1 124 ? 6.665 -13.224 -5.082 1.00 90.00 124 THR A C 1
ATOM 999 O O . THR A 1 124 ? 5.539 -12.851 -4.758 1.00 90.00 124 THR A O 1
ATOM 1002 N N . HIS A 1 125 ? 6.953 -14.512 -5.301 1.00 86.94 125 HIS A N 1
ATOM 1003 C CA . HIS A 1 125 ? 6.004 -15.610 -5.081 1.00 86.94 125 HIS A CA 1
ATOM 1004 C C . HIS A 1 125 ? 5.738 -15.890 -3.594 1.00 86.94 125 HIS A C 1
ATOM 1006 O O . HIS A 1 125 ? 4.743 -16.534 -3.267 1.00 86.94 125 HIS A O 1
ATOM 1012 N N . ARG A 1 126 ? 6.629 -15.436 -2.705 1.00 84.12 126 ARG A N 1
ATOM 1013 C CA . ARG A 1 126 ? 6.494 -15.601 -1.257 1.00 84.12 126 ARG A CA 1
ATOM 1014 C C . ARG A 1 126 ? 5.361 -14.741 -0.712 1.00 84.12 126 ARG A C 1
ATOM 1016 O O . ARG A 1 126 ? 5.002 -13.710 -1.289 1.00 84.12 126 ARG A O 1
ATOM 1023 N N . TYR A 1 127 ? 4.836 -15.143 0.441 1.00 85.38 127 TYR A N 1
ATOM 1024 C CA . TYR A 1 127 ? 3.907 -14.311 1.192 1.00 85.38 127 TYR A CA 1
ATOM 1025 C C . TYR A 1 127 ? 4.563 -12.960 1.526 1.00 85.38 127 TYR A C 1
ATOM 1027 O O . TYR A 1 127 ? 5.741 -12.889 1.879 1.00 85.38 127 TYR A O 1
ATOM 1035 N N . TYR A 1 128 ? 3.816 -11.862 1.397 1.00 85.19 128 TYR A N 1
ATOM 1036 C CA . TYR A 1 128 ? 4.402 -10.521 1.491 1.00 85.19 128 TYR A CA 1
ATOM 1037 C C . TYR A 1 128 ? 4.969 -10.203 2.887 1.00 85.19 128 TYR A C 1
ATOM 1039 O O . TYR A 1 128 ? 5.907 -9.417 2.988 1.00 85.19 128 TYR A O 1
ATOM 1047 N N . GLY A 1 129 ? 4.474 -10.854 3.946 1.00 85.44 129 GLY A N 1
ATOM 1048 C CA . GLY A 1 129 ? 5.071 -10.784 5.282 1.00 85.44 129 GLY A CA 1
ATOM 1049 C C . GLY A 1 129 ? 6.475 -11.389 5.356 1.00 85.44 129 GLY A C 1
ATOM 1050 O O . GLY A 1 129 ? 7.364 -10.837 6.002 1.00 85.44 129 GLY A O 1
ATOM 1051 N N . GLU A 1 130 ? 6.727 -12.479 4.627 1.00 86.06 130 GLU A N 1
ATOM 1052 C CA . GLU A 1 130 ? 8.071 -13.060 4.512 1.00 86.06 130 GLU A CA 1
ATOM 1053 C C . GLU A 1 130 ? 9.004 -12.142 3.722 1.00 86.06 130 GLU A C 1
ATOM 1055 O O . GLU A 1 130 ? 10.169 -11.978 4.092 1.00 86.06 130 GLU A O 1
ATOM 1060 N N . LEU A 1 131 ? 8.492 -11.514 2.656 1.00 89.06 131 LEU A N 1
ATOM 1061 C CA . LEU A 1 131 ? 9.232 -10.512 1.885 1.00 89.06 131 LEU A CA 1
ATOM 1062 C C . LEU A 1 131 ? 9.613 -9.313 2.748 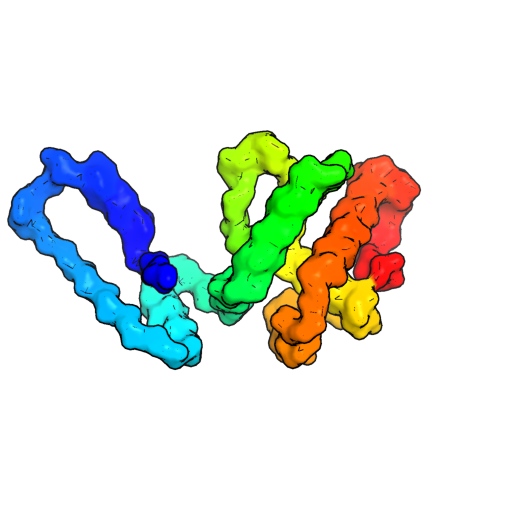1.00 89.06 131 LEU A C 1
ATOM 1064 O O . LEU A 1 131 ? 10.761 -8.872 2.691 1.00 89.06 131 LEU A O 1
ATOM 1068 N N . LEU A 1 132 ? 8.665 -8.828 3.553 1.00 87.50 132 LEU A N 1
ATOM 1069 C CA . LEU A 1 132 ? 8.876 -7.744 4.500 1.00 87.50 132 LEU A CA 1
ATOM 1070 C C . LEU A 1 132 ? 9.974 -8.106 5.501 1.00 87.50 132 LEU A C 1
ATOM 1072 O O . LEU A 1 132 ? 10.916 -7.342 5.677 1.00 87.50 132 LEU A O 1
ATOM 1076 N N . ASN A 1 133 ? 9.892 -9.286 6.117 1.00 86.38 133 ASN A N 1
ATOM 1077 C CA . ASN A 1 133 ? 10.876 -9.724 7.105 1.00 86.38 133 ASN A CA 1
ATOM 1078 C C . ASN A 1 133 ? 12.268 -9.931 6.496 1.00 86.38 133 ASN A C 1
ATOM 1080 O O . ASN A 1 133 ? 13.253 -9.481 7.071 1.00 86.38 133 ASN A O 1
ATOM 1084 N N . SER A 1 134 ? 12.349 -10.547 5.314 1.00 87.44 134 SER A N 1
ATOM 1085 C CA . SER A 1 134 ? 13.624 -10.831 4.637 1.00 87.44 134 SER A CA 1
ATOM 1086 C C . SER A 1 134 ? 14.334 -9.570 4.138 1.00 87.44 134 SER A C 1
ATOM 1088 O O . SER A 1 134 ? 15.549 -9.574 3.967 1.00 87.44 134 SER A O 1
ATOM 1090 N N . ASN A 1 135 ? 13.584 -8.496 3.874 1.00 88.69 135 ASN A N 1
ATOM 1091 C CA . ASN A 1 135 ? 14.111 -7.252 3.315 1.00 88.69 135 ASN A CA 1
ATOM 1092 C C . ASN A 1 135 ? 13.947 -6.056 4.259 1.00 88.69 135 ASN A C 1
ATOM 1094 O O . ASN A 1 135 ? 14.103 -4.926 3.812 1.00 88.69 135 ASN A O 1
ATOM 1098 N N . ARG A 1 136 ? 13.656 -6.276 5.547 1.00 85.12 136 ARG A N 1
ATOM 1099 C CA . ARG A 1 136 ? 13.318 -5.215 6.514 1.00 85.12 136 ARG A CA 1
ATOM 1100 C C . ARG A 1 136 ? 14.364 -4.105 6.590 1.00 85.12 136 ARG A C 1
ATOM 1102 O O . ARG A 1 136 ? 14.007 -2.947 6.724 1.00 85.12 136 ARG A O 1
ATOM 1109 N N . GLU A 1 137 ? 15.643 -4.451 6.481 1.00 85.06 137 GLU A N 1
ATOM 1110 C CA . GLU A 1 137 ? 16.740 -3.475 6.526 1.00 85.06 137 GLU A CA 1
ATOM 1111 C C . GLU A 1 137 ? 16.854 -2.625 5.257 1.00 85.06 137 GLU A C 1
ATOM 1113 O O . GLU A 1 137 ? 17.436 -1.546 5.302 1.00 85.06 137 GLU A O 1
ATOM 1118 N N . LYS A 1 138 ? 16.322 -3.107 4.128 1.00 88.50 138 LYS A N 1
ATOM 1119 C CA . LYS A 1 138 ? 16.384 -2.456 2.805 1.00 88.50 138 LYS A CA 1
ATOM 1120 C C . LYS A 1 138 ? 15.066 -1.782 2.424 1.00 88.50 138 LYS A C 1
ATOM 1122 O O . LYS A 1 138 ? 15.039 -0.871 1.599 1.00 88.50 138 LYS A O 1
ATOM 1127 N N . LEU A 1 139 ? 13.964 -2.277 2.979 1.00 88.00 139 LEU A N 1
ATOM 1128 C CA . LEU A 1 139 ? 12.648 -1.674 2.885 1.00 88.00 139 LEU A CA 1
ATOM 1129 C C . LEU A 1 139 ? 12.562 -0.521 3.878 1.00 88.00 139 LEU A C 1
ATOM 1131 O O . LEU A 1 139 ? 13.043 -0.599 5.001 1.00 88.00 139 LEU A O 1
ATOM 1135 N N . PHE A 1 140 ? 11.924 0.553 3.441 1.00 83.75 140 PHE A N 1
ATOM 1136 C CA . PHE A 1 140 ? 11.546 1.709 4.250 1.00 83.75 140 PHE A CA 1
ATOM 1137 C C . PHE A 1 140 ? 12.721 2.451 4.920 1.00 83.75 140 PHE A C 1
ATOM 1139 O O . PHE A 1 140 ? 12.507 3.350 5.729 1.00 83.75 140 PHE A O 1
ATOM 1146 N N . SER A 1 141 ? 13.964 2.137 4.538 1.00 75.44 141 SER A N 1
ATOM 1147 C CA . SER A 1 141 ? 15.197 2.747 5.039 1.00 75.44 141 SER A CA 1
ATOM 1148 C C . SER A 1 141 ? 15.921 3.505 3.919 1.00 75.44 141 SER A C 1
ATOM 1150 O O . SER A 1 141 ? 16.129 2.982 2.822 1.00 75.44 141 SER A O 1
ATOM 1152 N N . GLY A 1 142 ? 16.261 4.779 4.158 1.00 69.19 142 GLY A N 1
ATOM 1153 C CA . GLY A 1 142 ? 17.129 5.601 3.288 1.00 69.19 142 GLY A CA 1
ATOM 1154 C C . GLY A 1 142 ? 16.673 5.805 1.832 1.00 69.19 142 GLY A C 1
ATOM 1155 O O . GLY A 1 142 ? 17.357 6.462 1.052 1.00 69.19 142 GLY A O 1
ATOM 1156 N N . SER A 1 143 ? 15.528 5.246 1.454 1.00 73.12 143 SER A N 1
ATOM 1157 C CA . SER A 1 143 ? 15.061 5.137 0.079 1.00 73.12 143 SER A CA 1
ATOM 1158 C C . SER A 1 143 ? 14.011 6.202 -0.195 1.00 73.12 143 SER A C 1
ATOM 1160 O O . SER A 1 143 ? 13.092 6.404 0.598 1.00 73.12 143 SER A O 1
ATOM 1162 N N . LYS A 1 144 ? 14.127 6.883 -1.337 1.00 89.25 144 LYS A N 1
ATOM 1163 C CA . LYS A 1 144 ? 13.199 7.953 -1.720 1.00 89.25 144 LYS A CA 1
ATOM 1164 C C . LYS A 1 144 ? 11.793 7.386 -1.945 1.00 89.25 144 LYS A C 1
ATOM 1166 O O . LYS A 1 144 ? 11.645 6.376 -2.633 1.00 89.25 144 LYS A O 1
ATOM 1171 N N . TYR A 1 145 ? 10.760 8.077 -1.454 1.00 95.31 145 TYR A N 1
ATOM 1172 C CA . TYR A 1 145 ? 9.344 7.737 -1.695 1.00 95.31 145 TYR A CA 1
ATOM 1173 C C . TYR A 1 145 ? 9.013 7.581 -3.186 1.00 95.31 145 TYR A C 1
ATOM 1175 O O . TYR A 1 145 ? 8.188 6.756 -3.574 1.00 95.31 145 TYR A O 1
ATOM 1183 N N . GLU A 1 146 ? 9.727 8.321 -4.033 1.00 95.69 146 GLU A N 1
ATOM 1184 C CA . GLU A 1 146 ? 9.659 8.219 -5.488 1.00 95.69 146 GLU A CA 1
ATOM 1185 C C . GLU A 1 146 ? 9.916 6.800 -6.010 1.00 95.69 146 GLU A C 1
ATOM 1187 O O . GLU A 1 146 ? 9.185 6.335 -6.879 1.00 95.69 146 GLU A O 1
ATOM 1192 N N . ASN A 1 147 ? 10.879 6.068 -5.441 1.00 96.44 147 ASN A N 1
ATOM 1193 C CA . ASN A 1 147 ? 11.184 4.703 -5.873 1.00 96.44 147 ASN A CA 1
ATOM 1194 C C . ASN A 1 147 ? 10.008 3.757 -5.596 1.00 96.44 147 ASN A C 1
ATOM 1196 O O . ASN A 1 147 ? 9.665 2.926 -6.436 1.00 96.44 147 ASN A O 1
ATOM 1200 N N . TYR A 1 148 ? 9.346 3.911 -4.448 1.00 97.12 148 TYR A N 1
ATOM 1201 C CA . TYR A 1 148 ? 8.138 3.156 -4.103 1.00 97.12 148 TYR A CA 1
ATOM 1202 C C . TYR A 1 148 ? 6.989 3.481 -5.051 1.00 97.12 148 TYR A C 1
ATOM 1204 O O . TYR A 1 148 ? 6.332 2.566 -5.549 1.00 97.12 148 TYR A O 1
ATOM 1212 N N . TYR A 1 149 ? 6.792 4.769 -5.333 1.00 97.31 149 TYR A N 1
ATOM 1213 C CA . TYR A 1 149 ? 5.762 5.242 -6.247 1.00 97.31 149 TYR A CA 1
ATOM 1214 C C . TYR A 1 149 ? 5.966 4.724 -7.672 1.00 97.31 149 TYR A C 1
ATOM 1216 O O . TYR A 1 149 ? 5.054 4.133 -8.243 1.00 97.31 149 TYR A O 1
ATOM 1224 N N . ILE A 1 150 ? 7.164 4.895 -8.239 1.00 96.88 150 ILE A N 1
ATOM 1225 C CA . ILE A 1 150 ? 7.480 4.469 -9.607 1.00 96.88 150 ILE A CA 1
ATOM 1226 C C . ILE A 1 150 ? 7.334 2.953 -9.743 1.00 96.88 150 ILE A C 1
ATOM 1228 O O . ILE A 1 150 ? 6.708 2.492 -10.694 1.00 96.88 150 ILE A O 1
ATOM 1232 N N . SER A 1 151 ? 7.831 2.180 -8.776 1.00 97.69 151 SER A N 1
ATOM 1233 C CA . SER A 1 151 ? 7.712 0.715 -8.792 1.00 97.69 151 SER A CA 1
ATOM 1234 C C . SER A 1 151 ? 6.253 0.267 -8.872 1.00 97.69 151 SER A C 1
ATOM 1236 O O . SER A 1 151 ? 5.876 -0.535 -9.729 1.00 97.69 151 SER A O 1
ATOM 1238 N N . SER A 1 152 ? 5.404 0.836 -8.017 1.00 98.06 152 SER A N 1
ATOM 1239 C CA . SER A 1 152 ? 3.971 0.548 -8.014 1.00 98.06 152 SER A CA 1
ATOM 1240 C C . SER A 1 152 ? 3.268 1.060 -9.268 1.00 98.06 152 SER A C 1
ATOM 1242 O O . SER A 1 152 ? 2.344 0.415 -9.764 1.00 98.06 152 SER A O 1
ATOM 1244 N N . LEU A 1 153 ? 3.704 2.199 -9.811 1.00 98.00 153 LEU A N 1
ATOM 1245 C CA . LEU A 1 153 ? 3.178 2.754 -11.051 1.00 98.00 153 LEU A CA 1
ATOM 1246 C C . LEU A 1 153 ? 3.457 1.825 -12.229 1.00 98.00 153 LEU A C 1
ATOM 1248 O O . LEU A 1 153 ? 2.531 1.523 -12.978 1.00 98.00 153 LEU A O 1
ATOM 1252 N N . ILE A 1 154 ? 4.686 1.325 -12.364 1.00 97.94 154 ILE A N 1
ATOM 1253 C CA . ILE A 1 154 ? 5.068 0.372 -13.412 1.00 97.94 154 ILE A CA 1
ATOM 1254 C C . ILE A 1 154 ? 4.186 -0.879 -13.325 1.00 97.94 154 ILE A C 1
ATOM 1256 O O . ILE A 1 154 ? 3.562 -1.253 -14.322 1.00 97.94 154 ILE A O 1
ATOM 1260 N N . LEU A 1 155 ? 4.053 -1.473 -12.133 1.00 97.75 155 LEU A N 1
ATOM 1261 C CA . LEU A 1 155 ? 3.196 -2.643 -11.925 1.00 97.75 155 LEU A CA 1
ATOM 1262 C C . LEU A 1 155 ? 1.729 -2.348 -12.280 1.00 97.75 155 LEU A C 1
ATOM 1264 O O . LEU A 1 155 ? 1.104 -3.111 -13.015 1.00 97.75 155 LEU A O 1
ATOM 1268 N N . ASN A 1 156 ? 1.192 -1.207 -11.839 1.00 97.81 156 ASN A N 1
ATOM 1269 C CA . ASN A 1 156 ? -0.174 -0.786 -12.148 1.00 97.81 156 ASN A CA 1
ATOM 1270 C C . ASN A 1 156 ? -0.417 -0.634 -13.660 1.00 97.81 156 ASN A C 1
ATOM 1272 O O . ASN A 1 156 ? -1.457 -1.053 -14.182 1.00 97.81 156 ASN A O 1
ATOM 1276 N N . ARG A 1 157 ? 0.542 -0.038 -14.381 1.00 97.19 157 ARG A N 1
ATOM 1277 C CA . ARG A 1 157 ? 0.460 0.109 -15.838 1.00 97.19 157 ARG A CA 1
ATOM 1278 C C . ARG A 1 157 ? 0.532 -1.240 -16.531 1.00 97.19 157 ARG A C 1
ATOM 1280 O O . ARG A 1 157 ? -0.295 -1.492 -17.407 1.00 97.19 157 ARG A O 1
ATOM 1287 N N . LEU A 1 158 ? 1.438 -2.115 -16.106 1.00 97.25 158 LEU A N 1
ATOM 1288 C CA . LEU A 1 158 ? 1.548 -3.468 -16.636 1.00 97.25 158 LEU A CA 1
ATOM 1289 C C . LEU A 1 158 ? 0.242 -4.261 -16.441 1.00 97.25 158 LEU A C 1
ATOM 1291 O O . LEU A 1 158 ? -0.272 -4.854 -17.391 1.00 97.25 158 LEU A O 1
ATOM 1295 N N . ASP A 1 159 ? -0.366 -4.195 -15.256 1.00 96.06 159 ASP A N 1
ATOM 1296 C CA . ASP A 1 159 ? -1.663 -4.826 -14.988 1.00 96.06 159 ASP A CA 1
ATOM 1297 C C . ASP A 1 159 ? -2.790 -4.245 -15.854 1.00 96.06 159 ASP A C 1
ATOM 1299 O O . ASP A 1 159 ? -3.679 -4.975 -16.307 1.00 96.06 159 ASP A O 1
ATOM 1303 N N . SER A 1 160 ? -2.741 -2.945 -16.159 1.00 96.12 160 SER A N 1
ATOM 1304 C CA . SER A 1 160 ? -3.668 -2.318 -17.104 1.00 96.12 160 SER A CA 1
ATOM 1305 C C . SER A 1 160 ? -3.494 -2.846 -18.533 1.00 96.12 160 SER A C 1
ATOM 1307 O O . SER A 1 160 ? -4.485 -3.099 -19.224 1.00 96.12 160 SER A O 1
ATOM 1309 N N . LEU A 1 161 ? -2.255 -3.077 -18.978 1.00 96.94 161 LEU A N 1
ATOM 1310 C CA . LEU A 1 161 ? -1.969 -3.666 -20.290 1.00 96.94 161 LEU A CA 1
ATOM 1311 C C . LEU A 1 161 ? -2.475 -5.112 -20.394 1.00 96.94 161 LEU A C 1
ATOM 1313 O O . LEU A 1 161 ? -3.028 -5.488 -21.429 1.00 96.94 161 LEU A O 1
ATOM 1317 N N . PHE A 1 162 ? -2.371 -5.900 -19.319 1.00 96.69 162 PHE A N 1
ATOM 1318 C CA . PHE A 1 162 ? -2.987 -7.230 -19.257 1.00 96.69 162 PHE A CA 1
ATOM 1319 C C . PHE A 1 162 ? -4.518 -7.155 -19.295 1.00 96.69 162 PHE A C 1
ATOM 1321 O O . PHE A 1 162 ? -5.159 -7.861 -20.072 1.00 96.69 162 PHE A O 1
ATOM 1328 N N . ARG A 1 163 ? -5.125 -6.266 -18.501 1.00 94.44 163 ARG A N 1
ATOM 1329 C CA . ARG A 1 163 ? -6.588 -6.091 -18.447 1.00 94.44 163 ARG A CA 1
ATOM 1330 C C . ARG A 1 163 ? -7.175 -5.655 -19.791 1.00 94.44 163 ARG A C 1
ATOM 1332 O O . ARG A 1 163 ? -8.221 -6.155 -20.188 1.00 94.44 163 ARG A O 1
ATOM 1339 N N . THR A 1 164 ? -6.483 -4.767 -20.502 1.00 96.06 164 THR A N 1
ATOM 1340 C CA . THR A 1 164 ? -6.870 -4.288 -21.842 1.00 96.06 164 THR A CA 1
ATOM 1341 C C . THR A 1 164 ? -6.442 -5.226 -22.974 1.00 96.06 164 THR A C 1
ATOM 1343 O O . THR A 1 164 ? -6.661 -4.906 -24.137 1.00 96.06 164 THR A O 1
ATOM 1346 N N . ARG A 1 165 ? -5.847 -6.388 -22.653 1.00 94.94 165 ARG A N 1
ATOM 1347 C CA . ARG A 1 165 ? -5.355 -7.401 -23.606 1.00 94.94 165 ARG A CA 1
ATOM 1348 C C . ARG A 1 165 ? -4.333 -6.876 -24.622 1.00 94.94 165 ARG A C 1
ATOM 1350 O O . ARG A 1 165 ? -4.112 -7.511 -25.648 1.00 94.94 165 ARG A O 1
ATOM 1357 N N . LYS A 1 166 ? -3.659 -5.761 -24.317 1.00 96.62 166 LYS A N 1
ATOM 1358 C CA . LYS A 1 166 ? -2.517 -5.262 -25.101 1.00 96.62 166 LYS A CA 1
ATOM 1359 C C . LYS A 1 166 ? -1.291 -6.165 -24.961 1.00 96.62 166 LYS A C 1
ATOM 1361 O O . LYS A 1 166 ? -0.462 -6.214 -25.860 1.00 96.62 166 LYS A O 1
ATOM 1366 N N . ILE A 1 167 ? -1.194 -6.892 -23.847 1.00 95.56 167 ILE A N 1
ATOM 1367 C CA . ILE A 1 167 ? -0.211 -7.957 -23.633 1.00 95.56 167 ILE A CA 1
ATOM 1368 C C . ILE A 1 167 ? -0.960 -9.273 -23.435 1.00 95.56 167 ILE A C 1
ATOM 1370 O O . ILE A 1 167 ? -1.966 -9.337 -22.726 1.00 95.56 167 ILE A O 1
ATOM 1374 N N . HIS A 1 168 ? -0.449 -10.347 -24.037 1.00 95.69 168 HIS A N 1
ATOM 1375 C CA . HIS A 1 168 ? -1.037 -11.674 -23.896 1.00 95.69 168 HIS A CA 1
ATOM 1376 C C . HIS A 1 168 ? -1.016 -12.135 -22.431 1.00 95.69 168 HIS A C 1
ATOM 1378 O O . HIS A 1 168 ? 0.038 -12.205 -21.797 1.00 95.69 168 HIS A O 1
ATOM 1384 N N . ASN A 1 169 ? -2.162 -12.591 -21.919 1.00 93.75 169 ASN A N 1
ATOM 1385 C CA . ASN A 1 169 ? -2.329 -13.030 -20.524 1.00 93.75 169 ASN A CA 1
ATOM 1386 C C . ASN A 1 169 ? -1.401 -14.177 -20.081 1.00 93.75 169 ASN A C 1
ATOM 1388 O O . ASN A 1 169 ? -1.266 -14.428 -18.885 1.00 93.75 169 ASN A O 1
ATOM 1392 N N . LYS A 1 170 ? -0.707 -14.839 -21.016 1.00 95.19 170 LYS A N 1
ATOM 1393 C CA . LYS A 1 170 ? 0.250 -15.914 -20.710 1.00 95.19 170 LYS A CA 1
ATOM 1394 C C . LYS A 1 170 ? 1.457 -15.389 -19.930 1.00 95.19 170 LYS A C 1
ATOM 1396 O O . LYS A 1 170 ? 2.067 -16.141 -19.176 1.00 95.19 170 LYS A O 1
ATOM 1401 N N . TYR A 1 171 ? 1.758 -14.096 -20.079 1.00 95.19 171 TYR A N 1
ATOM 1402 C CA . TYR A 1 171 ? 2.853 -13.423 -19.387 1.00 95.19 171 TYR A CA 1
ATOM 1403 C C . TYR A 1 171 ? 2.459 -12.868 -18.014 1.00 95.19 171 TYR A C 1
ATOM 1405 O O . TYR A 1 171 ? 3.331 -12.480 -17.247 1.00 95.19 171 TYR A O 1
ATOM 1413 N N . LYS A 1 172 ? 1.170 -12.882 -17.644 1.00 93.50 172 LYS A N 1
ATOM 1414 C CA . LYS A 1 172 ? 0.694 -12.299 -16.377 1.00 93.50 172 LYS A CA 1
ATOM 1415 C C . LYS A 1 172 ? 1.306 -12.961 -15.137 1.00 93.50 172 LYS A C 1
ATOM 1417 O O . LYS A 1 172 ? 1.504 -12.305 -14.115 1.00 93.50 172 LYS A O 1
ATOM 1422 N N . LYS A 1 173 ? 1.632 -14.254 -15.232 1.00 92.19 173 LYS A N 1
ATOM 1423 C CA . LYS A 1 173 ? 2.340 -15.005 -14.181 1.00 92.19 173 LYS A CA 1
ATOM 1424 C C . LYS A 1 173 ? 3.799 -14.574 -13.999 1.00 92.19 173 LYS A C 1
ATOM 1426 O O . LYS A 1 173 ? 4.360 -14.820 -12.943 1.00 92.19 173 LYS A O 1
ATOM 1431 N N . PHE A 1 174 ? 4.374 -13.906 -14.997 1.00 94.38 174 PHE A N 1
ATOM 1432 C CA . PHE A 1 174 ? 5.742 -13.394 -14.987 1.00 94.38 174 PHE A CA 1
ATOM 1433 C C . PHE A 1 174 ? 5.802 -11.878 -14.780 1.00 94.38 174 PHE A C 1
ATOM 1435 O O . PHE A 1 174 ? 6.824 -11.261 -15.049 1.00 94.38 174 PHE A O 1
ATOM 1442 N N . ARG A 1 175 ? 4.703 -11.243 -14.348 1.00 94.56 175 ARG A N 1
ATOM 1443 C CA . ARG A 1 175 ? 4.617 -9.776 -14.280 1.00 94.56 175 ARG A CA 1
ATOM 1444 C C . ARG A 1 175 ? 5.729 -9.139 -13.447 1.00 94.56 175 ARG A C 1
ATOM 1446 O O . ARG A 1 175 ? 6.181 -8.065 -13.800 1.00 94.56 175 ARG A O 1
ATOM 1453 N N . PHE A 1 176 ? 6.196 -9.815 -12.398 1.00 96.25 176 PHE A N 1
ATOM 1454 C CA . PHE A 1 176 ? 7.286 -9.314 -11.566 1.00 96.25 176 PHE A CA 1
ATOM 1455 C C . PHE A 1 176 ? 8.656 -9.467 -12.226 1.00 96.25 176 PHE A C 1
ATOM 1457 O O . PHE A 1 176 ? 9.537 -8.691 -11.926 1.00 96.25 176 PHE A O 1
ATOM 1464 N N . GLN A 1 177 ? 8.838 -10.428 -13.134 1.00 95.81 177 GLN A N 1
ATOM 1465 C CA . GLN A 1 177 ? 10.059 -10.594 -13.929 1.00 95.81 177 GLN A CA 1
ATOM 1466 C C . GLN A 1 177 ? 10.137 -9.608 -15.103 1.00 95.81 177 GLN A C 1
ATOM 1468 O O . GLN A 1 177 ? 11.192 -9.474 -15.711 1.00 95.81 177 GLN A O 1
ATOM 1473 N N . ILE A 1 178 ? 9.014 -8.981 -15.464 1.00 94.38 178 ILE A N 1
ATOM 1474 C CA . ILE A 1 178 ? 8.934 -7.987 -16.542 1.00 94.38 178 ILE A CA 1
ATOM 1475 C C . ILE A 1 178 ? 9.313 -6.590 -16.036 1.00 94.38 178 ILE A C 1
ATOM 1477 O O . ILE A 1 178 ? 9.760 -5.770 -16.837 1.00 94.38 178 ILE A O 1
ATOM 1481 N N . ILE A 1 179 ? 9.079 -6.315 -14.750 1.00 92.75 179 ILE A N 1
ATOM 1482 C CA . ILE A 1 179 ? 9.282 -4.999 -14.130 1.00 92.75 179 ILE A CA 1
ATOM 1483 C C . ILE A 1 179 ? 10.603 -4.921 -13.379 1.00 92.75 179 ILE A C 1
ATOM 1485 O O . ILE A 1 179 ? 11.061 -5.970 -12.878 1.00 92.75 179 ILE A O 1
#

pLDDT: mean 86.76, std 11.07, range [48.5, 98.06]

InterPro domains:
  IPR018891 Abortive phage infection protein, C-terminal [PF10592] (1-167)

Secondary structure (DSSP, 8-state):
-----S-HHHHHHHHHTTTTS-TT----------S-HHHHHHHHHHH--SS---HHHHHTTSHHHHHHHHHHHHHHTTSSS--EEESSTTTTTT-TTS-GGGEEEHHHHHHHHHHHTS--GGGGGS-HHHHHHHTTTTSSSS--HHHHHHHHHHHHHHHHHHHTTSS-GGGGGGHHHH-

Radius of gyration: 19.89 Å; chains: 1; bounding box: 48×32×61 Å

Sequence (179 aa):
DFQIVNGCQSAHIFFKNKDIINSNTNIIVKIIETTKQSLINKIIKATNKQTLVTDEAFESLSNFHRDLEEYYYAKSKTITNPIFYERRSKQYDDNPDIKATQIVTLAGQIQAYVATVLAQPHSTHRYYGELLNSNREKLFSGSKYENYYISSLILNRLDSLFRTRKIHNKYKKFRFQII